Protein 3X34 (pdb70)

CATH classification: 3.10.120.10

Structure (mmCIF, N/CA/C/O backbone):
data_3X34
#
_entry.id   3X34
#
_cell.length_a   33.993
_cell.length_b   38.874
_cell.length_c   60.640
_cell.angle_alpha   90.00
_cell.angle_beta   90.00
_cell.angle_gamma   90.00
#
_symmetry.space_group_name_H-M   'P 21 21 21'
#
loop_
_entity.id
_entity.type
_entity.pdbx_description
1 polymer 'Cytochrome b5'
2 non-polymer 'PROTOPORPHYRIN IX CONTAINING FE'
3 non-polymer 'CALCIUM ION'
4 water water
#
loop_
_atom_site.group_PDB
_atom_site.id
_atom_site.type_symbol
_atom_site.label_atom_id
_atom_site.label_alt_id
_atom_site.label_comp_id
_atom_site.label_asym_id
_atom_site.label_entity_id
_atom_site.label_seq_id
_atom_site.pdbx_PDB_ins_code
_atom_site.Cartn_x
_atom_site.Cartn_y
_atom_site.Cartn_z
_atom_site.occupancy
_atom_site.B_iso_or_equiv
_atom_site.auth_seq_id
_atom_site.auth_comp_id
_atom_site.auth_asym_id
_atom_site.auth_atom_id
_atom_site.pdbx_PDB_model_num
ATOM 1 N N A ALA A 1 8 ? 13.872 17.770 5.569 0.43 16.69 8 ALA A N 1
ATOM 2 N N B ALA A 1 8 ? 15.995 17.516 6.940 0.57 28.60 8 ALA A N 1
ATOM 3 C CA A ALA A 1 8 ? 15.197 17.870 6.154 0.43 23.64 8 ALA A CA 1
ATOM 4 C CA B ALA A 1 8 ? 15.303 18.287 5.897 0.57 22.48 8 ALA A CA 1
ATOM 5 C C A ALA A 1 8 ? 16.362 17.736 5.179 0.43 20.64 8 ALA A C 1
ATOM 6 C C B ALA A 1 8 ? 16.089 18.283 4.608 0.57 15.75 8 ALA A C 1
ATOM 7 O O A ALA A 1 8 ? 17.414 18.259 5.493 0.43 25.13 8 ALA A O 1
ATOM 8 O O B ALA A 1 8 ? 16.484 19.313 4.077 0.57 19.14 8 ALA A O 1
ATOM 11 N N . VAL A 1 9 ? 16.260 17.069 4.087 1.00 19.07 9 VAL A N 1
ATOM 12 C CA . VAL A 1 9 ? 17.326 17.042 2.940 1.00 14.23 9 VAL A CA 1
ATOM 13 C C . VAL A 1 9 ? 16.485 17.486 1.678 1.00 11.68 9 VAL A C 1
ATOM 14 O O . VAL A 1 9 ? 15.363 16.981 1.437 1.00 13.72 9 VAL A O 1
ATOM 18 N N . LYS A 1 10 ? 16.998 18.403 0.824 1.00 11.63 10 LYS A N 1
ATOM 19 C CA . LYS A 1 10 ? 16.521 18.737 -0.433 1.00 10.68 10 LYS A CA 1
ATOM 20 C C . LYS A 1 10 ? 17.046 17.847 -1.530 1.00 8.92 10 LYS A C 1
ATOM 21 O O . LYS A 1 10 ? 18.259 17.732 -1.597 1.00 10.66 10 LYS A O 1
ATOM 29 N N . TYR A 1 11 ? 16.200 17.231 -2.335 1.00 8.03 11 TYR A N 1
ATOM 30 C CA . TYR A 1 11 ? 16.646 16.315 -3.361 1.00 7.24 11 TYR A CA 1
ATOM 31 C C . TYR A 1 11 ? 16.556 16.906 -4.759 1.00 7.41 11 TYR A C 1
ATOM 32 O O . TYR A 1 11 ? 15.577 17.586 -5.125 1.00 8.65 11 TYR A O 1
ATOM 49 N N . TYR A 1 12 ? 17.555 16.507 -5.582 1.00 6.94 12 TYR A N 1
ATOM 50 C CA . TYR A 1 12 ? 17.549 16.755 -7.012 1.00 6.99 12 TYR A CA 1
ATOM 51 C C . TYR A 1 12 ? 17.802 15.455 -7.741 1.00 6.60 12 TYR A C 1
ATOM 52 O O . TYR A 1 12 ? 18.713 14.704 -7.367 1.00 6.92 12 TYR A O 1
ATOM 69 N N . THR A 1 13 ? 17.014 15.201 -8.778 1.00 7.19 13 THR A N 1
ATOM 70 C CA . THR A 1 13 ? 17.277 14.017 -9.613 1.00 7.32 13 THR A CA 1
ATOM 71 C C . THR A 1 13 ? 18.534 14.173 -10.442 1.00 6.81 13 THR A C 1
ATOM 72 O O . THR A 1 13 ? 18.945 15.293 -10.766 1.00 7.14 13 THR A O 1
ATOM 82 N N . LEU A 1 14 ? 19.092 13.065 -10.847 1.00 7.19 14 LEU A N 1
ATOM 83 C CA . LEU A 1 14 ? 20.234 13.082 -11.782 1.00 7.32 14 LEU A CA 1
ATOM 84 C C . LEU A 1 14 ? 19.828 13.796 -13.082 1.00 7.09 14 LEU A C 1
ATOM 85 O O . LEU A 1 14 ? 20.590 14.609 -13.617 1.00 7.51 14 LEU A O 1
ATOM 101 N N . GLU A 1 15 ? 18.618 13.511 -13.588 1.00 7.63 15 GLU A N 1
ATOM 102 C CA A GLU A 1 15 ? 18.085 14.162 -14.801 0.56 7.67 15 GLU A CA 1
ATOM 103 C CA B GLU A 1 15 ? 18.218 14.165 -14.830 0.44 8.41 15 GLU A CA 1
ATOM 104 C C . GLU A 1 15 ? 18.167 15.686 -14.638 1.00 7.56 15 GLU A C 1
ATOM 105 O O . GLU A 1 15 ? 18.561 16.417 -15.542 1.00 8.96 15 GLU A O 1
ATOM 116 N N . GLU A 1 16 ? 17.712 16.168 -13.483 1.00 7.56 16 GLU A N 1
ATOM 117 C CA . GLU A 1 16 ? 17.751 17.608 -13.225 1.00 7.70 16 GLU A CA 1
ATOM 118 C C . GLU A 1 16 ? 19.214 18.106 -13.152 1.00 7.08 16 GLU A C 1
ATOM 119 O O . GLU A 1 16 ? 19.553 19.133 -13.754 1.00 7.66 16 GLU A O 1
ATOM 129 N N . ILE A 1 17 ? 20.019 17.444 -12.361 1.00 6.64 17 ILE A N 1
ATOM 130 C CA . ILE A 1 17 ? 21.421 17.868 -12.177 1.00 6.35 17 ILE A CA 1
ATOM 131 C C . ILE A 1 17 ? 22.122 17.996 -13.512 1.00 6.29 17 ILE A C 1
ATOM 132 O O . ILE A 1 17 ? 22.905 18.928 -13.719 1.00 6.42 17 ILE A O 1
ATOM 148 N N . GLN A 1 18 ? 21.866 17.066 -14.424 1.00 6.55 18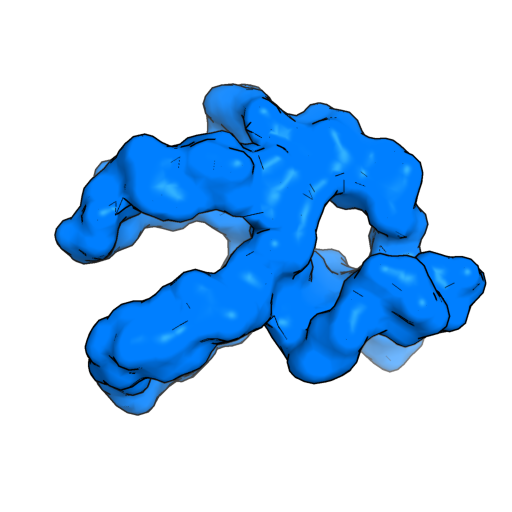 GLN A N 1
ATOM 149 C CA . GLN A 1 18 ? 22.492 17.052 -15.724 1.00 6.77 18 GLN A CA 1
ATOM 150 C C . GLN A 1 18 ? 22.197 18.305 -16.562 1.00 7.29 18 GLN A C 1
ATOM 151 O O . GLN A 1 18 ? 22.948 18.613 -17.480 1.00 8.39 18 GLN A O 1
ATOM 163 N N . LYS A 1 19 ? 21.104 18.997 -16.238 1.00 7.24 19 LYS A N 1
ATOM 164 C CA A LYS A 1 19 ? 20.740 20.247 -16.865 0.57 8.50 19 LYS A CA 1
ATOM 165 C CA B LYS A 1 19 ? 20.800 20.233 -16.945 0.43 7.18 19 LYS A CA 1
ATOM 166 C C . LYS A 1 19 ? 21.636 21.423 -16.452 1.00 7.50 19 LYS A C 1
ATOM 167 O O . LYS A 1 19 ? 21.684 22.442 -17.153 1.00 8.93 19 LYS A O 1
ATOM 179 N N . HIS A 1 20 ? 22.279 21.291 -15.305 1.00 6.93 20 HIS A N 1
ATOM 180 C CA . HIS A 1 20 ? 23.064 22.386 -14.709 1.00 6.82 20 HIS A CA 1
ATOM 181 C C . HIS A 1 20 ? 24.527 22.134 -15.083 1.00 7.00 20 HIS A C 1
ATOM 182 O O . HIS A 1 20 ? 25.387 21.806 -14.258 1.00 7.60 20 HIS A O 1
ATOM 193 N N . ASN A 1 21 ? 24.766 22.271 -16.388 1.00 7.59 21 ASN A N 1
ATOM 194 C CA . ASN A 1 21 ? 25.990 21.848 -17.016 1.00 8.78 21 ASN A CA 1
ATOM 195 C C . ASN A 1 21 ? 26.616 22.967 -17.811 1.00 9.43 21 ASN A C 1
ATOM 196 O O . ASN A 1 21 ? 27.434 22.690 -18.719 1.00 12.53 21 ASN A O 1
ATOM 205 N N . ASN A 1 22 ? 26.366 24.222 -17.464 1.00 9.69 22 ASN A N 1
ATOM 206 C CA . ASN A 1 22 ? 26.782 25.292 -18.303 1.00 10.32 22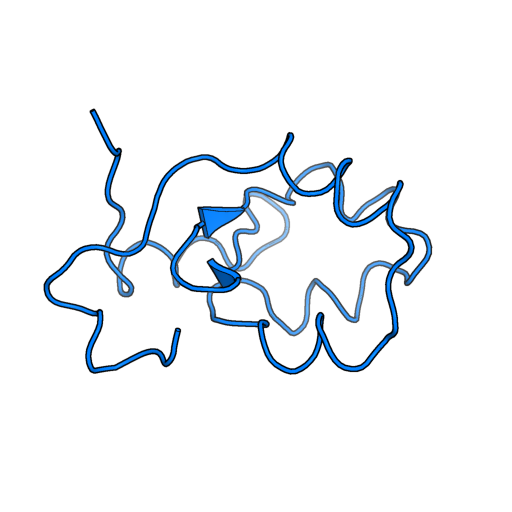 ASN A CA 1
ATOM 207 C C . ASN A 1 22 ? 27.143 26.548 -17.455 1.00 8.56 22 ASN A C 1
ATOM 208 O O . ASN A 1 22 ? 27.047 26.564 -16.270 1.00 8.58 22 ASN A O 1
ATOM 215 N N . SER A 1 23 ? 27.592 27.589 -18.151 1.00 9.09 23 SER A N 1
ATOM 216 C CA . SER A 1 23 ? 28.089 28.727 -17.498 1.00 8.99 23 SER A CA 1
ATOM 217 C C . SER A 1 23 ? 26.973 29.461 -16.666 1.00 8.50 23 SER A C 1
ATOM 218 O O . SER A 1 23 ? 27.285 30.098 -15.640 1.00 9.75 23 SER A O 1
ATOM 223 N N . LYS A 1 24 ? 25.730 29.360 -17.068 1.00 8.39 24 LYS A N 1
ATOM 224 C CA . LYS A 1 24 ? 24.626 29.936 -16.335 1.00 8.75 24 LYS A CA 1
ATOM 225 C C . LYS A 1 24 ? 24.336 29.233 -15.038 1.00 7.51 24 LYS A C 1
ATOM 226 O O . LYS A 1 24 ? 23.818 29.833 -14.076 1.00 8.58 24 LYS A O 1
ATOM 236 N N . SER A 1 25 ? 24.571 27.917 -15.001 1.00 7.42 25 SER A N 1
ATOM 237 C CA . SER A 1 25 ? 24.331 27.138 -13.819 1.00 6.98 25 SER A CA 1
ATOM 238 C C . SER A 1 25 ? 25.127 25.831 -13.939 1.00 6.72 25 SER A C 1
ATOM 239 O O . SER A 1 25 ? 24.861 24.996 -14.811 1.00 7.51 25 SER A O 1
ATOM 246 N N . THR A 1 26 ? 26.109 25.692 -13.044 1.00 6.33 26 THR A N 1
ATOM 247 C CA . THR A 1 26 ? 26.966 24.515 -12.970 1.00 6.43 26 THR A CA 1
ATOM 248 C C . THR A 1 26 ? 26.841 23.877 -11.592 1.00 6.11 26 THR A C 1
ATOM 249 O O . THR A 1 26 ? 27.204 24.468 -10.578 1.00 6.86 26 THR A O 1
ATOM 257 N N . TRP A 1 27 ? 26.332 22.638 -11.592 1.00 5.95 27 TRP A N 1
ATOM 258 C CA . TRP A 1 27 ? 26.261 21.819 -10.397 1.00 5.91 27 TRP A CA 1
ATOM 259 C C . TRP A 1 27 ? 27.154 20.591 -10.596 1.00 5.72 27 TRP A C 1
ATOM 260 O O . TRP A 1 27 ? 27.303 20.101 -11.707 1.00 7.14 27 TRP A O 1
ATOM 281 N N A LEU A 1 28 ? 27.655 20.076 -9.432 0.63 6.24 28 LEU A N 1
ATOM 282 N N B LEU A 1 28 ? 27.750 20.116 -9.574 0.37 5.14 28 LEU A N 1
ATOM 283 C CA A LEU A 1 28 ? 28.220 18.719 -9.591 0.63 5.74 28 LEU A CA 1
ATOM 284 C CA B LEU A 1 28 ? 28.587 18.922 -9.397 0.37 5.03 28 LEU A CA 1
ATOM 285 C C A LEU A 1 28 ? 27.864 17.935 -8.324 0.63 5.58 28 LEU A C 1
ATOM 286 C C B LEU A 1 28 ? 28.019 18.098 -8.231 0.37 4.65 28 LEU A C 1
ATOM 287 O O A LEU A 1 28 ? 27.406 18.456 -7.313 0.63 7.25 28 LEU A O 1
ATOM 288 O O B LEU A 1 28 ? 27.434 18.683 -7.315 0.37 5.10 28 LEU A O 1
ATOM 297 N N . ILE A 1 29 ? 28.140 16.696 -8.348 1.00 5.47 29 ILE A N 1
ATOM 298 C CA . ILE A 1 29 ? 27.841 15.809 -7.253 1.00 5.62 29 ILE A CA 1
ATOM 299 C C . ILE A 1 29 ? 29.182 15.348 -6.629 1.00 5.59 29 ILE A C 1
ATOM 300 O O . ILE A 1 29 ? 30.095 14.965 -7.351 1.00 6.25 29 ILE A O 1
ATOM 316 N N . LEU A 1 30 ? 29.249 15.384 -5.300 1.00 5.81 30 LEU A N 1
ATOM 317 C CA . LEU A 1 30 ? 30.355 14.780 -4.560 1.00 5.91 30 LEU A CA 1
ATOM 318 C C . LEU A 1 30 ? 29.738 13.967 -3.431 1.00 6.32 30 LEU A C 1
ATOM 319 O O . LEU A 1 30 ? 28.976 14.527 -2.613 1.00 6.69 30 LEU A O 1
ATOM 335 N N . HIS A 1 31 ? 30.008 12.672 -3.379 1.00 6.63 31 HIS A N 1
ATOM 336 C CA . HIS A 1 31 ? 29.499 11.809 -2.308 1.00 7.12 31 HIS A CA 1
ATOM 337 C C . HIS A 1 31 ? 27.985 12.024 -2.046 1.00 7.15 31 HIS A C 1
ATOM 338 O O . HIS A 1 31 ? 27.538 12.192 -0.949 1.00 7.70 31 HIS A O 1
ATOM 352 N N . HIS A 1 32 ? 27.217 11.946 -3.154 1.00 6.95 32 HIS A N 1
ATOM 353 C CA . HIS A 1 32 ? 25.740 12.057 -3.124 1.00 6.97 32 HIS A CA 1
ATOM 354 C C . HIS A 1 32 ? 25.198 13.421 -2.753 1.00 7.14 32 HIS A C 1
ATOM 355 O O . HIS A 1 32 ? 23.973 13.567 -2.702 1.00 8.30 32 HIS A O 1
ATOM 369 N N A LYS A 1 33 ? 26.179 14.393 -2.561 0.63 6.96 33 LYS A N 1
ATOM 370 N N B LYS A 1 33 ? 25.944 14.468 -2.522 0.37 5.98 33 LYS A N 1
ATOM 371 C CA A LYS A 1 33 ? 25.607 15.748 -2.331 0.63 6.43 33 LYS A CA 1
ATOM 372 C CA B LYS A 1 33 ? 25.619 15.843 -2.186 0.37 8.42 33 LYS A CA 1
ATOM 373 C C A LYS A 1 33 ? 25.826 16.586 -3.589 0.63 5.88 33 LYS A C 1
ATOM 374 C C B LYS A 1 33 ? 25.734 16.710 -3.455 0.37 6.02 33 LYS A C 1
ATOM 375 O O A LYS A 1 33 ? 26.734 16.325 -4.413 0.63 6.39 33 LYS A O 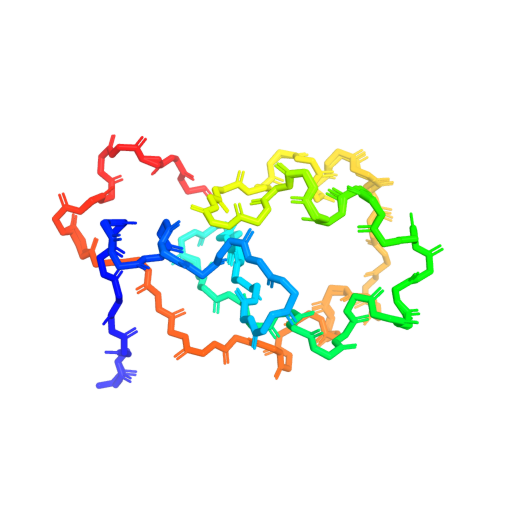1
ATOM 376 O O B LYS A 1 33 ? 26.646 16.468 -4.256 0.37 5.80 33 LYS A O 1
ATOM 387 N N . VAL A 1 34 ? 24.919 17.616 -3.702 1.00 6.03 34 VAL A N 1
ATOM 388 C CA . VAL A 1 34 ? 24.884 18.485 -4.873 1.00 5.77 34 VAL A CA 1
ATOM 389 C C . VAL A 1 34 ? 25.443 19.853 -4.500 1.00 5.54 34 VA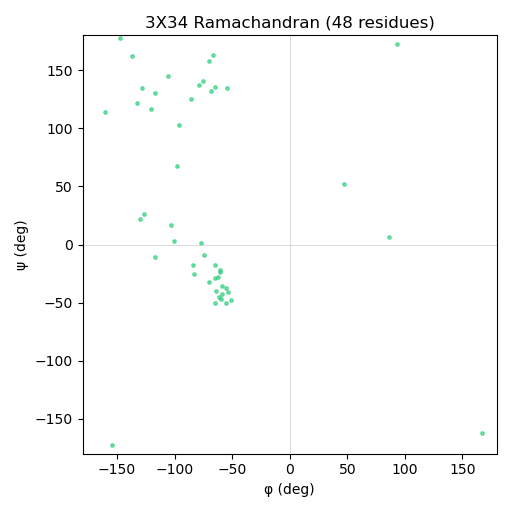L A C 1
ATOM 390 O O . VAL A 1 34 ? 25.010 20.459 -3.529 1.00 6.10 34 VAL A O 1
ATOM 403 N N . TYR A 1 35 ? 26.417 20.289 -5.297 1.00 5.64 35 TYR A N 1
ATOM 404 C CA . TYR A 1 35 ? 27.143 21.535 -5.080 1.00 5.88 35 TYR A CA 1
ATOM 405 C C . TYR A 1 35 ? 26.888 22.480 -6.244 1.00 6.13 35 TYR A C 1
ATOM 406 O O . TYR A 1 35 ? 27.059 22.100 -7.401 1.00 6.98 35 TYR A O 1
ATOM 424 N N . ASP A 1 36 ? 26.515 23.730 -5.925 1.00 5.82 36 ASP A N 1
ATOM 425 C CA . ASP A 1 36 ? 26.337 24.748 -6.940 1.00 6.03 36 ASP A CA 1
ATOM 426 C C . ASP A 1 36 ? 27.621 25.568 -7.019 1.00 5.73 36 ASP A C 1
ATOM 427 O O . ASP A 1 36 ? 27.921 26.364 -6.145 1.00 6.66 36 ASP A O 1
ATOM 436 N N . LEU A 1 37 ? 28.414 25.279 -8.065 1.00 5.56 37 LEU A N 1
ATOM 437 C CA . LEU A 1 37 ? 29.711 25.913 -8.259 1.00 5.93 37 LEU A CA 1
ATOM 438 C C . LEU A 1 37 ? 29.679 26.991 -9.342 1.00 5.88 37 LEU A C 1
ATOM 439 O O . LEU A 1 37 ? 30.733 27.427 -9.809 1.00 6.37 37 LEU A O 1
ATOM 455 N N . THR A 1 38 ? 28.479 27.450 -9.713 1.00 6.23 38 THR A N 1
ATOM 456 C CA . THR A 1 38 ? 28.353 28.403 -10.807 1.00 6.25 38 THR A CA 1
ATOM 457 C C . THR A 1 38 ? 29.286 29.602 -10.630 1.00 6.45 38 THR A C 1
ATOM 458 O O . THR A 1 38 ? 29.903 30.053 -11.602 1.00 7.07 38 THR A O 1
ATOM 469 N N . LYS A 1 39 ? 29.278 30.172 -9.419 1.00 6.45 39 LYS A N 1
ATOM 470 C CA A LYS A 1 39 ? 30.107 31.314 -9.083 0.63 6.90 39 LYS A CA 1
ATOM 471 C CA B LYS A 1 39 ? 30.129 31.315 -9.163 0.37 7.90 39 LYS A CA 1
ATOM 472 C C . LYS A 1 39 ? 31.514 30.888 -8.661 1.00 6.46 39 LYS A C 1
ATOM 473 O O . LYS A 1 39 ? 32.526 31.483 -9.053 1.00 7.05 39 LYS A O 1
ATOM 485 N N . PHE A 1 40 ? 31.595 29.849 -7.828 1.00 6.13 40 PHE A N 1
ATOM 486 C CA . PHE A 1 40 ? 32.870 29.424 -7.268 1.00 6.24 40 PHE A CA 1
ATOM 487 C C . PHE A 1 40 ? 33.868 29.065 -8.345 1.00 6.14 40 PHE A C 1
ATOM 488 O O . PHE A 1 40 ? 35.088 29.280 -8.164 1.00 6.32 40 PHE A O 1
ATOM 505 N N . LEU A 1 41 ? 33.440 28.479 -9.441 1.00 6.36 41 LEU A N 1
ATOM 506 C CA . LEU A 1 41 ? 34.411 28.009 -10.416 1.00 6.88 41 LEU A CA 1
ATOM 507 C C . LEU A 1 41 ? 35.273 29.147 -10.958 1.00 6.39 41 LEU A C 1
ATOM 508 O O . LEU A 1 41 ? 36.383 28.913 -11.392 1.00 7.36 41 LEU A O 1
ATOM 524 N N . GLU A 1 42 ? 34.775 30.426 -10.904 1.00 6.14 42 GLU A N 1
ATOM 525 C CA . GLU A 1 42 ? 35.590 31.574 -11.346 1.00 6.57 42 GLU A CA 1
ATOM 526 C C . GLU A 1 42 ? 36.723 31.888 -10.372 1.00 6.60 42 GLU A C 1
ATOM 527 O O . GLU A 1 42 ? 37.610 32.689 -10.739 1.00 9.11 42 GLU A O 1
ATOM 539 N N A GLU A 1 43 ? 36.669 31.276 -9.187 0.63 6.17 43 GLU A N 1
ATOM 540 N N B GLU A 1 43 ? 36.753 31.415 -9.154 0.37 6.32 43 GLU A N 1
ATOM 541 C CA A GLU A 1 43 ? 37.635 31.568 -8.143 0.63 6.89 43 GLU A CA 1
ATOM 542 C CA B GLU A 1 43 ? 37.832 31.576 -8.198 0.37 7.14 43 GLU A CA 1
ATOM 543 C C A GLU A 1 43 ? 38.494 30.345 -7.800 0.63 6.12 43 GLU A C 1
ATOM 544 C C B GLU A 1 43 ? 38.318 30.239 -7.628 0.37 6.49 43 GLU A C 1
ATOM 545 O O A GLU A 1 43 ? 39.508 30.411 -7.144 0.63 8.25 43 GLU A O 1
ATOM 546 O O B GLU A 1 43 ? 38.928 30.256 -6.554 0.37 12.34 43 GLU A O 1
ATOM 557 N N . HIS A 1 44 ? 38.070 29.162 -8.247 1.00 6.61 44 HIS A N 1
ATOM 558 C CA . HIS A 1 44 ? 38.660 27.905 -7.818 1.00 6.37 44 HIS A CA 1
ATOM 559 C C . HIS A 1 44 ? 40.153 27.890 -8.093 1.00 6.69 44 HIS A C 1
ATOM 560 O O . HIS A 1 44 ? 40.574 28.048 -9.264 1.00 7.40 44 HIS A O 1
ATOM 573 N N . PRO A 1 45 ? 41.008 27.601 -7.118 1.00 7.11 45 PRO A N 1
ATOM 574 C CA . PRO A 1 45 ? 42.460 27.575 -7.401 1.00 8.25 45 PRO A CA 1
ATOM 575 C C . PRO A 1 45 ? 42.864 26.532 -8.406 1.00 8.46 45 PRO A C 1
ATOM 576 O O . PRO A 1 45 ? 43.872 26.765 -9.136 1.00 10.57 45 PRO A O 1
ATOM 587 N N . GLY A 1 46 ? 42.160 25.436 -8.545 1.00 7.96 46 GLY A N 1
ATOM 588 C CA . GLY A 1 46 ? 42.460 24.460 -9.577 1.00 8.17 46 GLY A CA 1
ATOM 589 C C . GLY A 1 46 ? 42.004 24.815 -10.987 1.00 7.87 46 GLY A C 1
ATOM 590 O O . GLY A 1 46 ? 42.192 24.016 -11.911 1.00 8.53 46 GLY A O 1
ATOM 594 N N . GLY A 1 47 ? 41.402 25.998 -11.146 1.00 7.67 47 GLY A N 1
ATOM 595 C CA . GLY A 1 47 ? 41.009 26.504 -12.447 1.00 7.60 47 GLY A CA 1
ATOM 596 C C . GLY A 1 47 ? 39.571 26.135 -12.776 1.00 6.83 47 GLY A C 1
ATOM 597 O O . GLY A 1 47 ? 38.879 25.386 -12.080 1.00 6.98 47 GLY A O 1
ATOM 601 N N . GLU A 1 48 ? 39.129 26.714 -13.888 1.00 6.76 48 GLU A N 1
ATOM 602 C CA . GLU A 1 48 ? 37.755 26.570 -14.327 1.00 6.71 48 GLU A CA 1
ATOM 603 C C . GLU A 1 48 ? 37.484 25.266 -15.052 1.00 6.72 48 GLU A C 1
ATOM 604 O O . GLU A 1 48 ? 36.469 24.631 -14.837 1.00 6.91 48 GLU A O 1
ATOM 616 N N A GLU A 1 49 ? 38.423 24.810 -15.819 0.40 6.18 49 GLU A N 1
ATOM 617 N N B GLU A 1 49 ? 38.358 24.980 -16.114 0.60 7.21 49 GLU A N 1
ATOM 618 C CA A GLU A 1 49 ? 38.192 23.728 -16.765 0.40 7.24 49 GLU A CA 1
ATOM 619 C CA B GLU A 1 49 ? 37.998 23.870 -16.973 0.60 7.99 49 GLU A CA 1
ATOM 620 C C A GLU A 1 49 ? 37.967 22.356 -16.113 0.40 6.87 49 GLU A C 1
ATOM 621 C C B GLU A 1 49 ? 37.876 22.543 -16.215 0.60 6.84 49 GLU A C 1
ATOM 622 O O A GLU A 1 49 ? 37.113 21.660 -16.672 0.40 6.75 49 GLU A O 1
ATOM 623 O O B GLU A 1 49 ? 37.052 21.691 -16.506 0.60 7.77 49 GLU A O 1
ATOM 634 N N A VAL A 1 50 ? 38.672 22.112 -15.023 0.56 6.96 50 VAL A N 1
ATOM 635 N N B VAL A 1 50 ? 38.710 22.352 -15.203 0.44 6.39 50 VAL A N 1
ATOM 636 C CA A VAL A 1 50 ? 38.426 20.845 -14.356 0.56 6.87 50 VAL A CA 1
ATOM 637 C CA B VAL A 1 50 ? 38.665 21.088 -14.495 0.44 6.39 50 VAL A CA 1
ATOM 638 C C A VAL A 1 50 ? 36.998 20.769 -13.847 0.56 6.49 50 VAL A C 1
ATOM 639 C C B VAL A 1 50 ? 37.288 20.861 -13.894 0.44 5.85 50 VAL A C 1
ATOM 640 O O A VAL A 1 50 ? 36.403 19.677 -13.788 0.56 7.80 50 VAL A O 1
ATOM 641 O O B VAL A 1 50 ? 36.778 19.728 -13.796 0.44 6.41 50 VAL A O 1
ATOM 648 N N . LEU A 1 51 ? 36.507 21.931 -13.463 1.00 6.17 51 LEU A N 1
ATOM 649 C CA . LEU A 1 51 ? 35.145 21.926 -12.964 1.00 6.04 51 LEU A CA 1
ATOM 650 C C . LEU A 1 51 ? 34.129 21.896 -14.099 1.00 6.27 51 LEU A C 1
ATOM 651 O O . LEU A 1 51 ? 33.135 21.155 -14.039 1.00 6.62 51 LEU A O 1
ATOM 667 N N A ARG A 1 52 ? 34.414 22.716 -15.176 0.65 6.04 52 ARG A N 1
ATOM 668 N N B ARG A 1 52 ? 34.293 22.610 -15.161 0.35 6.67 52 ARG A N 1
ATOM 669 C CA A ARG A 1 52 ? 33.503 22.696 -16.323 0.65 6.38 52 ARG A CA 1
ATOM 670 C CA B ARG A 1 52 ? 33.327 22.622 -16.242 0.35 7.56 52 ARG A CA 1
ATOM 671 C C A ARG A 1 52 ? 33.365 21.280 -16.880 0.65 6.06 52 ARG A C 1
ATOM 672 C C B ARG A 1 52 ? 33.224 21.242 -16.912 0.35 7.08 52 ARG A C 1
ATOM 673 O O A ARG A 1 52 ? 32.246 20.858 -17.253 0.65 6.42 52 ARG A O 1
ATOM 674 O O B ARG A 1 52 ? 32.125 20.932 -17.431 0.35 8.22 52 ARG A O 1
ATOM 689 N N A GLU A 1 53 ? 34.479 20.543 -16.949 0.66 6.42 53 GLU A N 1
ATOM 690 N N B GLU A 1 53 ? 34.303 20.432 -16.919 0.34 6.84 53 GLU A N 1
ATOM 691 C CA A GLU A 1 53 ? 34.398 19.206 -17.499 0.66 6.96 53 GLU A CA 1
ATOM 692 C CA B GLU A 1 53 ? 34.297 19.086 -17.474 0.34 6.68 53 GLU A CA 1
ATOM 693 C C A GLU A 1 53 ? 33.448 18.319 -16.699 0.66 6.24 53 GLU A C 1
ATOM 694 C C B GLU A 1 53 ? 33.311 18.171 -16.743 0.34 6.47 53 GLU A C 1
ATOM 695 O O A GLU A 1 53 ? 32.927 17.338 -17.233 0.66 8.86 53 GLU A O 1
ATOM 696 O O B GLU A 1 53 ? 32.715 17.280 -17.342 0.34 6.81 53 GLU A O 1
ATOM 707 N N . GLN A 1 54 ? 33.270 18.530 -15.424 1.00 6.04 54 GLN A N 1
ATOM 708 C CA . GLN A 1 54 ? 32.474 17.734 -14.519 1.00 6.04 54 GLN A CA 1
ATOM 709 C C . GLN A 1 54 ? 31.011 18.208 -14.379 1.00 5.93 54 GLN A C 1
ATOM 710 O O . GLN A 1 54 ? 30.208 17.537 -13.754 1.00 6.52 54 GLN A O 1
ATOM 724 N N . ALA A 1 55 ? 30.718 19.410 -14.892 1.00 6.53 55 ALA A N 1
ATOM 725 C CA . ALA A 1 55 ? 29.425 20.032 -14.678 1.00 6.76 55 ALA A CA 1
ATOM 726 C C . ALA A 1 55 ? 28.317 19.106 -15.101 1.00 6.04 55 ALA A C 1
ATOM 727 O O . ALA A 1 55 ? 28.335 18.517 -16.180 1.00 6.78 55 ALA A O 1
ATOM 734 N N . GLY A 1 56 ? 27.279 18.998 -14.253 1.00 6.07 56 GLY A N 1
ATOM 735 C CA . GLY A 1 56 ? 26.143 18.175 -14.520 1.00 6.40 56 GLY A CA 1
ATOM 736 C C . GLY A 1 56 ? 26.274 16.721 -14.096 1.00 6.34 56 GLY A C 1
ATOM 737 O O . GLY A 1 56 ? 25.383 15.930 -14.410 1.00 7.73 56 GLY A O 1
ATOM 741 N N . GLY A 1 57 ? 27.352 16.369 -13.401 1.00 6.10 57 GLY A N 1
ATOM 742 C CA . GLY A 1 57 ? 27.536 14.986 -12.993 1.00 6.18 57 GLY A CA 1
ATOM 743 C C . GLY A 1 57 ? 28.395 14.856 -11.763 1.00 5.79 57 GLY A C 1
ATOM 744 O O . GLY A 1 57 ? 28.722 15.814 -11.076 1.00 6.57 57 GLY A O 1
ATOM 748 N N . ASP A 1 58 ? 28.711 13.584 -11.466 1.00 6.24 58 ASP A N 1
ATOM 749 C CA . ASP A 1 58 ? 29.524 13.262 -10.315 1.00 6.40 58 ASP A CA 1
ATOM 750 C C . ASP A 1 58 ? 31.021 13.495 -10.572 1.00 5.96 58 ASP A C 1
ATOM 751 O O . ASP A 1 58 ? 31.543 13.096 -11.610 1.00 6.43 58 ASP A O 1
ATOM 760 N N . ALA A 1 59 ? 31.679 14.086 -9.582 1.00 5.93 59 ALA A N 1
ATOM 761 C CA . ALA A 1 59 ? 33.102 14.375 -9.634 1.00 6.15 59 ALA A CA 1
ATOM 762 C C . ALA A 1 59 ? 33.833 13.882 -8.380 1.00 5.87 59 ALA A C 1
ATOM 763 O O . ALA A 1 59 ? 34.932 14.359 -8.080 1.00 5.90 59 ALA A O 1
ATOM 770 N N . THR A 1 60 ? 33.242 12.916 -7.671 1.00 6.20 60 THR A N 1
ATOM 771 C CA . THR A 1 60 ? 33.780 12.459 -6.401 1.00 6.08 60 THR A CA 1
ATOM 772 C C . THR A 1 60 ? 35.213 12.007 -6.501 1.00 6.27 60 THR A C 1
ATOM 773 O O . THR A 1 60 ? 36.083 12.384 -5.706 1.00 6.62 60 THR A O 1
ATOM 784 N N . GLU A 1 61 ? 35.480 11.120 -7.487 1.00 7.49 61 GLU A N 1
ATOM 785 C CA A GLU A 1 61 ? 36.809 10.529 -7.647 0.71 7.98 61 GLU A CA 1
ATOM 786 C CA B GLU A 1 61 ? 36.838 10.603 -7.384 0.29 7.31 61 GLU A CA 1
ATOM 787 C C . GLU A 1 61 ? 37.850 11.635 -7.858 1.00 7.21 61 GLU A C 1
ATOM 788 O O . GLU A 1 61 ? 38.950 11.630 -7.326 1.00 7.81 61 GLU A O 1
ATOM 79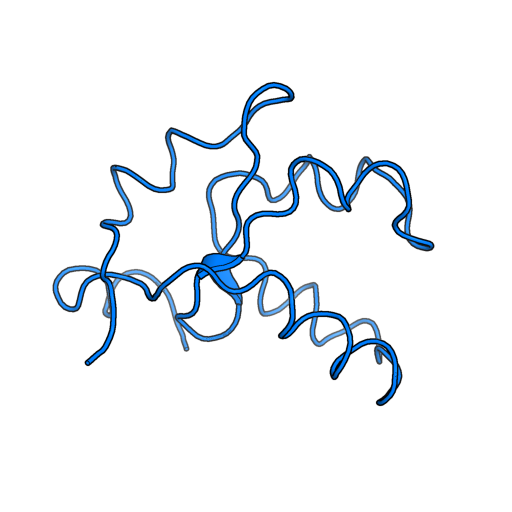9 N N . ASN A 1 62 ? 37.506 12.554 -8.778 1.00 6.55 62 ASN A N 1
ATOM 800 C CA . ASN A 1 62 ? 38.433 13.598 -9.147 1.00 6.34 62 ASN A CA 1
ATOM 801 C C . ASN A 1 62 ? 38.768 14.483 -7.933 1.00 6.11 62 ASN A C 1
ATOM 802 O O . ASN A 1 62 ? 39.909 14.842 -7.699 1.00 6.81 62 ASN A O 1
ATOM 813 N N . PHE A 1 63 ? 37.715 14.848 -7.186 1.00 5.97 63 PHE A N 1
ATOM 814 C CA . PHE A 1 63 ? 37.897 15.673 -6.006 1.00 5.71 63 PHE A CA 1
ATOM 815 C C . PHE A 1 63 ? 38.811 14.997 -4.977 1.00 5.81 63 PHE A C 1
ATOM 816 O O . PHE A 1 63 ? 39.715 15.612 -4.420 1.00 6.33 63 PHE A O 1
ATOM 833 N N . GLU A 1 64 ? 38.529 13.716 -4.715 1.00 5.91 64 GLU A N 1
ATOM 834 C CA . GLU A 1 64 ? 39.284 13.007 -3.695 1.00 6.33 64 GLU A CA 1
ATOM 835 C C . GLU A 1 64 ? 40.737 12.782 -4.114 1.00 7.21 64 GLU A C 1
ATOM 836 O O . GLU A 1 64 ? 41.634 12.795 -3.274 1.00 9.14 64 GLU A O 1
ATOM 848 N N A ASP A 1 65 ? 41.019 12.632 -5.310 0.71 6.38 65 ASP A N 1
ATOM 849 N N B ASP A 1 65 ? 40.823 12.450 -5.611 0.29 8.01 65 ASP A N 1
ATOM 850 C CA A ASP A 1 65 ? 42.386 12.332 -5.713 0.71 6.14 65 ASP A CA 1
ATOM 851 C CA B ASP A 1 65 ? 42.132 12.112 -6.168 0.29 7.96 65 ASP A CA 1
ATOM 852 C C A ASP A 1 65 ? 43.332 13.476 -5.473 0.71 6.81 65 ASP A C 1
ATOM 853 C C B ASP A 1 65 ? 43.032 13.306 -6.162 0.29 8.61 65 ASP A C 1
ATOM 854 O O A ASP A 1 65 ? 44.532 13.239 -5.241 0.71 7.99 65 ASP A O 1
ATOM 855 O O B ASP A 1 65 ? 44.231 13.119 -6.063 0.29 9.74 65 ASP A O 1
ATOM 864 N N A VAL A 1 66 ? 42.855 14.718 -5.524 0.74 7.14 66 VAL A N 1
ATOM 865 N N B VAL A 1 66 ? 42.338 14.513 -6.310 0.26 10.45 66 VAL A N 1
ATOM 866 C CA A VAL A 1 66 ? 43.756 15.870 -5.441 0.74 8.12 66 VAL A CA 1
ATOM 867 C CA B VAL A 1 66 ? 43.193 15.699 -6.311 0.26 9.85 66 VAL A CA 1
ATOM 868 C C A VAL A 1 66 ? 44.480 15.947 -4.110 0.74 8.95 66 VAL A C 1
ATOM 869 C C B VAL A 1 66 ? 43.976 15.867 -5.027 0.26 9.63 66 VAL A C 1
ATOM 870 O O A VAL A 1 66 ? 45.627 16.374 -4.079 0.74 11.98 66 VAL A O 1
ATOM 871 O O B VAL A 1 66 ? 45.086 16.408 -5.090 0.26 12.36 66 VAL A O 1
ATOM 878 N N A GLY A 1 67 ? 43.795 15.603 -3.043 0.71 8.49 67 GLY A N 1
ATOM 879 N N B GLY A 1 67 ? 43.362 15.456 -3.834 0.29 9.44 67 GLY A N 1
ATOM 880 C CA A GLY A 1 67 ? 44.286 15.910 -1.684 0.71 9.52 67 GLY A CA 1
ATOM 881 C CA B GLY A 1 67 ? 43.982 15.719 -2.567 0.29 9.52 67 GLY A CA 1
ATOM 882 C C A GLY A 1 67 ? 43.935 17.348 -1.287 0.71 8.22 67 GLY A C 1
ATOM 883 C C B GLY A 1 67 ? 43.816 17.118 -1.955 0.29 8.49 67 GLY A C 1
ATOM 884 O O A GLY A 1 67 ? 44.803 18.111 -0.848 0.71 10.61 67 GLY A O 1
ATOM 885 O O B GLY A 1 67 ? 44.816 17.786 -1.719 0.29 10.21 67 GLY A O 1
ATOM 886 N N . HIS A 1 68 ? 42.630 17.673 -1.533 1.00 9.03 68 HIS A N 1
ATOM 887 C CA . HIS A 1 68 ? 42.223 18.982 -1.112 1.00 8.27 68 HIS A CA 1
ATOM 888 C C . HIS A 1 68 ? 42.491 19.148 0.387 1.00 8.74 68 HIS A C 1
ATOM 889 O O . HIS A 1 68 ? 42.305 18.213 1.222 1.00 9.82 68 HIS A O 1
ATOM 902 N N . SER A 1 69 ? 42.867 20.362 0.778 1.00 8.61 69 SER A N 1
ATOM 903 C CA . SER A 1 69 ? 43.121 20.695 2.185 1.00 9.23 69 SER A CA 1
ATOM 904 C C . SER A 1 69 ? 41.853 20.634 3.027 1.00 8.35 69 SER A C 1
ATOM 905 O O . SER A 1 69 ? 40.739 20.670 2.488 1.00 8.80 69 SER A O 1
ATOM 913 N N . THR A 1 70 ? 42.046 20.572 4.314 1.00 9.49 70 THR A N 1
ATOM 914 C CA A THR A 1 70 ? 40.901 20.632 5.162 0.52 10.28 70 THR A CA 1
ATOM 915 C CA B THR A 1 70 ? 40.893 20.662 5.220 0.48 9.01 70 THR A CA 1
ATOM 916 C C . THR A 1 70 ? 40.134 21.976 5.016 1.00 9.05 70 THR A C 1
ATOM 917 O O . THR A 1 70 ? 38.904 21.974 4.991 1.00 10.25 70 THR A O 1
ATOM 924 N N . ASP A 1 71 ? 40.841 23.064 4.815 1.00 8.63 71 ASP A N 1
ATOM 925 C CA . ASP A 1 71 ? 40.146 24.359 4.564 1.00 8.39 71 ASP A CA 1
ATOM 926 C C . ASP A 1 71 ? 39.361 24.236 3.252 1.00 7.62 71 ASP A C 1
ATOM 927 O O . ASP A 1 71 ? 38.233 24.770 3.177 1.00 7.79 71 ASP A O 1
ATOM 936 N N . ALA A 1 72 ? 39.896 23.606 2.223 1.00 7.47 72 ALA A N 1
ATOM 937 C CA . ALA A 1 72 ? 39.162 23.448 0.968 1.00 7.26 72 ALA A CA 1
ATOM 938 C C . ALA A 1 72 ? 37.901 22.573 1.170 1.00 7.15 72 ALA A C 1
ATOM 939 O O . ALA A 1 72 ? 36.846 22.865 0.615 1.00 7.52 72 ALA A O 1
ATOM 946 N N A ARG A 1 73 ? 38.090 21.428 1.796 0.61 7.56 73 ARG A N 1
ATOM 947 N N B ARG A 1 73 ? 37.966 21.572 2.113 0.39 6.56 73 ARG A N 1
ATOM 948 C CA A ARG A 1 73 ? 36.974 20.563 2.022 0.61 8.07 73 ARG A CA 1
ATOM 949 C CA B ARG A 1 73 ? 36.787 20.782 2.417 0.39 7.10 73 ARG A CA 1
ATOM 950 C C A ARG A 1 73 ? 35.884 21.299 2.831 0.61 8.04 73 ARG A C 1
ATOM 951 C C B ARG A 1 73 ? 35.726 21.656 3.126 0.39 7.52 73 ARG A C 1
ATOM 952 O O A ARG A 1 73 ? 34.674 21.217 2.533 0.61 8.75 73 ARG A O 1
ATOM 953 O O B ARG A 1 73 ? 34.520 21.602 2.880 0.39 9.07 73 ARG A O 1
ATOM 968 N N A GLU A 1 74 ? 36.279 22.066 3.882 0.68 8.26 74 GLU A N 1
ATOM 969 N N B GLU A 1 74 ? 36.095 22.504 4.099 0.32 6.82 74 GLU A N 1
ATOM 970 C CA A GLU A 1 74 ? 35.322 22.867 4.620 0.68 9.70 74 GLU A CA 1
ATOM 971 C CA B GLU A 1 74 ? 35.139 23.396 4.732 0.32 7.87 74 GLU A CA 1
ATOM 972 C C A GLU A 1 74 ? 34.649 23.907 3.690 0.68 8.64 74 GLU A C 1
ATOM 973 C C B GLU A 1 74 ? 34.489 24.346 3.717 0.32 7.49 74 GLU A C 1
ATOM 974 O O A GLU A 1 74 ? 33.411 24.083 3.749 0.68 9.28 74 GLU A O 1
ATOM 975 O O B GLU A 1 74 ? 33.283 24.613 3.796 0.32 7.84 74 GLU A O 1
ATOM 986 N N . LEU A 1 75 ? 35.361 24.690 2.860 1.00 8.28 75 LEU A N 1
ATOM 987 C CA . LEU A 1 75 ? 34.857 25.639 1.876 1.00 7.88 75 LEU A CA 1
ATOM 988 C C . LEU A 1 75 ? 33.830 24.938 0.985 1.00 7.29 75 LEU A C 1
ATOM 989 O O . LEU A 1 75 ? 32.776 25.534 0.661 1.00 7.74 75 LEU A O 1
ATOM 1005 N N . SER A 1 76 ? 34.095 23.719 0.554 1.00 7.50 76 SER A N 1
ATOM 1006 C CA . SER A 1 76 ? 33.162 23.038 -0.317 1.00 7.67 76 SER A CA 1
ATOM 1007 C C . SER A 1 76 ? 31.770 22.942 0.253 1.00 8.11 76 SER A C 1
ATOM 1008 O O . SER A 1 76 ? 30.777 23.016 -0.482 1.00 8.04 76 SER A O 1
ATOM 1016 N N . LYS A 1 77 ? 31.683 22.736 1.570 1.00 8.98 77 LYS A N 1
ATOM 1017 C CA A LYS A 1 77 ? 30.386 22.571 2.197 0.56 10.33 77 LYS A CA 1
ATOM 1018 C CA B LYS A 1 77 ? 30.369 22.535 2.188 0.43 11.25 77 LYS A CA 1
ATOM 1019 C C . LYS A 1 77 ? 29.507 23.761 2.029 1.00 9.05 77 LYS A C 1
ATOM 1020 O O . LYS A 1 77 ? 28.261 23.642 2.045 1.00 9.92 77 LYS A O 1
ATOM 1032 N N . THR A 1 78 ? 30.077 24.969 1.884 1.00 8.26 78 THR A N 1
ATOM 1033 C CA . THR A 1 78 ? 29.309 26.181 1.723 1.00 8.44 78 THR A CA 1
ATOM 1034 C C . THR A 1 78 ? 28.504 26.214 0.424 1.00 8.01 78 THR A C 1
ATOM 1035 O O . THR A 1 78 ? 27.563 26.987 0.326 1.00 9.52 78 THR A O 1
ATOM 1046 N N . PHE A 1 79 ? 28.853 25.366 -0.537 1.00 6.72 79 PHE A N 1
ATOM 1047 C CA . PHE A 1 79 ? 28.192 25.331 -1.836 1.00 6.40 79 PHE A CA 1
ATOM 1048 C C . PHE A 1 79 ? 27.176 24.205 -1.951 1.00 6.22 79 PHE A C 1
ATOM 1049 O O . PHE A 1 79 ? 26.557 24.051 -3.015 1.00 6.56 79 PHE A O 1
ATOM 1061 N N . ILE A 1 80 ? 26.955 23.434 -0.885 1.00 6.93 80 ILE A N 1
ATOM 1062 C CA . ILE A 1 80 ? 25.941 22.375 -0.956 1.00 7.03 80 ILE A CA 1
ATOM 1063 C C . ILE A 1 80 ? 24.561 23.006 -1.046 1.00 6.88 80 ILE A C 1
ATOM 1064 O O . ILE A 1 80 ? 24.195 23.887 -0.262 1.00 8.76 80 ILE A O 1
ATOM 1080 N N . ILE A 1 81 ? 23.759 22.512 -1.996 1.00 6.43 81 ILE A N 1
ATOM 1081 C CA . ILE A 1 81 ? 22.384 22.942 -2.192 1.00 6.74 81 ILE A CA 1
ATOM 1082 C C . ILE A 1 81 ? 21.373 21.822 -1.976 1.00 6.89 81 ILE A C 1
ATOM 1083 O O . ILE A 1 81 ? 20.169 22.073 -1.933 1.00 8.60 81 ILE A O 1
ATOM 1099 N N . GLY A 1 82 ? 21.813 20.575 -1.857 1.00 7.27 82 GLY A N 1
ATOM 1100 C CA . GLY A 1 82 ? 20.898 19.465 -1.693 1.00 8.01 82 GLY A CA 1
ATOM 1101 C C . GLY A 1 82 ? 21.667 18.184 -1.912 1.00 6.94 82 GLY A C 1
ATOM 1102 O O . GLY A 1 82 ? 22.888 18.160 -1.809 1.00 7.32 82 GLY A O 1
ATOM 1106 N N . GLU A 1 83 ? 20.911 17.112 -2.167 1.00 7.65 83 GLU A N 1
ATOM 1107 C CA . GLU A 1 83 ? 21.483 15.792 -2.338 1.00 7.60 83 GLU A CA 1
ATOM 1108 C C . GLU A 1 83 ? 20.804 15.116 -3.521 1.00 7.11 83 GLU A C 1
ATOM 1109 O O . GLU A 1 83 ? 19.719 15.453 -3.954 1.00 7.23 83 GLU A O 1
ATOM 1121 N N . LEU A 1 84 ? 21.503 14.067 -4.009 1.00 7.16 84 LEU A N 1
ATOM 1122 C CA . LEU A 1 84 ? 20.976 13.278 -5.113 1.00 6.87 84 LEU A CA 1
ATOM 1123 C C . LEU A 1 84 ? 19.693 12.551 -4.659 1.00 6.76 84 LEU A C 1
ATOM 1124 O O . LEU A 1 84 ? 19.649 11.935 -3.592 1.00 7.01 84 LEU A O 1
ATOM 1140 N N . HIS A 1 85 ? 18.675 12.576 -5.514 1.00 6.69 85 HIS A N 1
ATOM 1141 C CA . HIS A 1 85 ? 17.405 11.919 -5.216 1.00 6.70 85 HIS A CA 1
ATOM 1142 C C . HIS A 1 85 ? 17.654 10.438 -4.935 1.00 6.66 85 HIS A C 1
ATOM 1143 O O . HIS A 1 85 ? 18.463 9.803 -5.628 1.00 7.27 85 HIS A O 1
ATOM 1157 N N A PRO A 1 86 ? 16.914 9.891 -3.961 0.63 6.12 86 PRO A N 1
ATOM 1158 N N B PRO A 1 86 ? 17.266 9.566 -3.977 0.37 11.00 86 PRO A N 1
ATOM 1159 C CA A PRO A 1 86 ? 17.129 8.459 -3.673 0.63 7.06 86 PRO A CA 1
ATOM 1160 C CA B PRO A 1 86 ? 17.640 8.161 -3.668 0.37 10.91 86 PRO A CA 1
ATOM 1161 C C A PRO A 1 86 ? 16.972 7.558 -4.903 0.63 6.69 86 PRO A C 1
ATOM 1162 C C B PRO A 1 86 ? 17.296 7.214 -4.841 0.37 9.73 86 PRO A C 1
ATOM 1163 O O A PRO A 1 86 ? 17.714 6.528 -4.959 0.63 7.24 86 PRO A O 1
ATOM 1164 O O B PRO A 1 86 ? 17.934 6.116 -4.873 0.37 13.02 86 PRO A O 1
ATOM 1171 N N . ASP A 1 87 ? 16.102 7.835 -5.794 1.00 7.97 87 ASP A N 1
ATOM 1172 C CA . ASP A 1 87 ? 15.906 6.944 -6.951 1.00 8.89 87 ASP A CA 1
ATOM 1173 C C . ASP A 1 87 ? 17.113 6.837 -7.836 1.00 8.90 87 ASP A C 1
ATOM 1174 O O . ASP A 1 87 ? 17.182 5.908 -8.662 1.00 11.31 87 ASP A O 1
ATOM 1182 N N . ASP A 1 88 ? 18.066 7.760 -7.745 1.00 8.05 88 ASP A N 1
ATOM 1183 C CA A ASP A 1 88 ? 19.285 7.811 -8.568 0.70 7.81 88 ASP A CA 1
ATOM 1184 C CA B ASP A 1 88 ? 19.259 7.731 -8.616 0.30 10.52 88 ASP A CA 1
ATOM 1185 C C . ASP A 1 88 ? 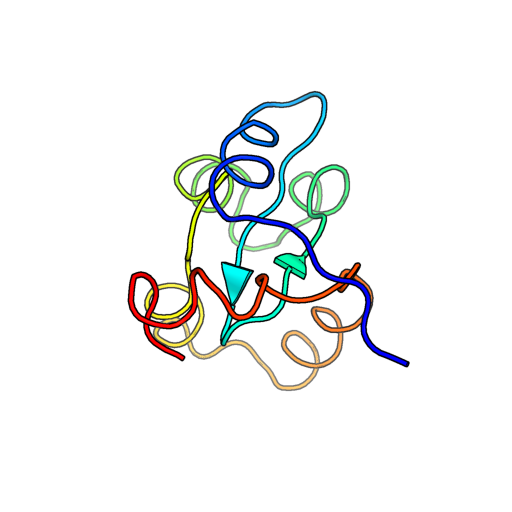20.498 7.288 -7.859 1.00 7.75 88 ASP A C 1
ATOM 1186 O O . ASP A 1 88 ? 21.595 7.276 -8.447 1.00 8.68 88 ASP A O 1
ATOM 1196 N N . ARG A 1 89 ? 20.390 6.867 -6.603 1.00 7.65 89 ARG A N 1
ATOM 1197 C CA . ARG A 1 89 ? 21.572 6.511 -5.832 1.00 8.05 89 ARG A CA 1
ATOM 1198 C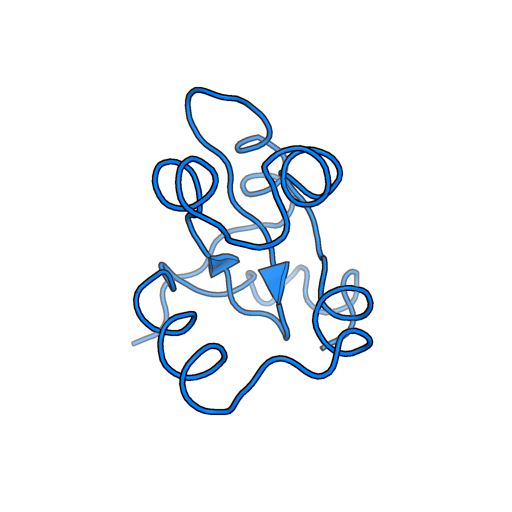 C . ARG A 1 89 ? 22.226 5.212 -6.185 1.00 8.69 89 ARG A C 1
ATOM 1199 O O . ARG A 1 89 ? 23.276 4.929 -5.673 1.00 12.10 89 ARG A O 1
ATOM 1220 N N . SER A 1 90 ? 21.579 4.376 -7.048 1.00 9.17 90 SER A N 1
ATOM 1221 C CA . SER A 1 90 ? 22.261 3.253 -7.639 1.00 10.42 90 SER A CA 1
ATOM 1222 C C . SER A 1 90 ? 23.053 3.603 -8.879 1.00 10.53 90 SER A C 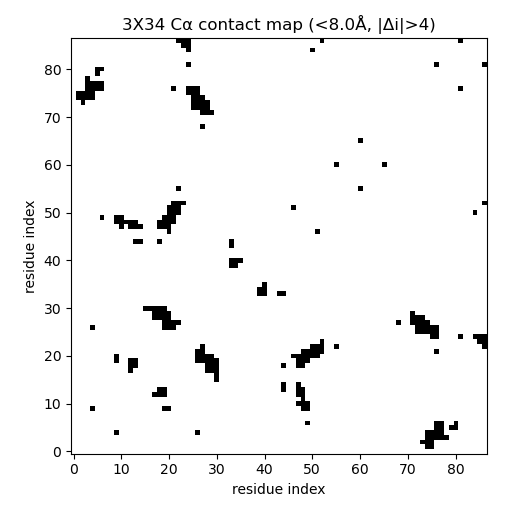1
ATOM 1223 O O . SER A 1 90 ? 23.828 2.790 -9.313 1.00 17.29 90 SER A O 1
ATOM 1230 N N . LYS A 1 91 ? 22.811 4.733 -9.512 1.00 9.31 91 LYS A N 1
ATOM 1231 C CA . LYS A 1 91 ? 23.438 5.120 -10.738 1.00 9.79 91 LYS A CA 1
ATOM 1232 C C . LYS A 1 91 ? 24.790 5.753 -10.507 1.00 9.53 91 LYS A C 1
ATOM 1233 O O . LYS A 1 91 ? 25.632 5.735 -11.425 1.00 11.72 91 LYS A O 1
ATOM 1247 N N . ILE A 1 92 ? 25.013 6.327 -9.368 1.00 10.98 92 ILE A N 1
ATOM 1248 C CA A ILE A 1 92 ? 26.011 7.291 -8.946 0.66 9.55 92 ILE A CA 1
ATOM 1249 C CA B ILE A 1 92 ? 26.328 6.898 -9.095 0.34 8.82 92 ILE A CA 1
ATOM 1250 C C . ILE A 1 92 ? 26.607 6.634 -7.661 1.00 10.32 92 ILE A C 1
ATOM 1251 O O . ILE A 1 92 ? 25.837 6.548 -6.719 1.00 10.98 92 ILE A O 1
ATOM 1260 N N . ALA A 1 93 ? 27.875 6.319 -7.541 1.00 11.41 93 ALA A N 1
ATOM 1261 C CA . ALA A 1 93 ? 28.503 5.818 -6.294 1.00 11.14 93 ALA A CA 1
ATOM 1262 C C . ALA A 1 93 ? 28.714 6.905 -5.285 1.00 9.02 93 ALA A C 1
ATOM 1263 O O . ALA A 1 93 ? 29.095 8.031 -5.613 1.00 9.62 93 ALA A O 1
ATOM 1270 N N . LYS A 1 94 ? 28.474 6.587 -3.998 1.00 8.35 94 LYS A N 1
ATOM 1271 C CA . LYS A 1 94 ? 28.726 7.506 -2.912 1.00 8.41 94 LYS A CA 1
ATOM 1272 C C . LYS A 1 94 ? 30.243 7.807 -2.737 1.00 8.35 94 LYS A C 1
ATOM 1273 O O . LYS A 1 94 ? 30.528 8.870 -2.225 1.00 9.24 94 LYS A O 1
#

Secondary structure (DSSP, 8-state):
---EE-HHHHTT-EETTEEEEEETTEEEE-TTGGGT-TT-SHHHHTTTTSB-HHHHHHHT--HHHHHHHHTTEEEEE-GGGTTTS--

Radius of gyration: 12.07 Å; Cα contacts (8 Å, |Δi|>4): 138; chains: 1; bounding box: 29×28×24 Å

Sequence (87 aa):
AAVKYYTLEEEIQKKHNNSKSTWLLILHHKKVYDLTKKFLEEEHPGGEEEVVLRREEQAGGDATEENFEDDVVGGHSTTDARREELSKKTFIIGELHPPDDDRSKIIAK

Foldseek 3Di:
DFDEDELVRQQVQQDLVWFWEDAQQFIFTCNPVQPVDPVHNPVRSVRGSYYDHVVVVVVPDDPVVVVVRVVRTDGGYDVVCDVVDDD

Organism: Sus scrofa (NCBI:txid9823)

InterPro domains:
  IPR001199 Cytochrome b5-like heme/steroid binding domain [PF00173] (13-84)
  IPR001199 Cytochrome b5-like heme/steroid binding domain [PR00363] (34-44)
  IPR001199 Cytochrome b5-like heme/steroid binding domain [PR00363] (44-58)
  IPR001199 Cytochrome b5-like heme/steroid binding domain [PR00363] (59-66)
  IPR001199 Cytochrome b5-like heme/steroid binding domain [PR00363] (72-84)
  IPR001199 Cytochrome b5-like heme/steroid binding domain [PS50255] (9-85)
  IPR001199 Cytochrome b5-like heme/steroid binding domain [SM01117] (12-85)
  IPR018506 Cytochrome b5, heme-binding site [PS00191] (40-47)
  IPR036400 Cytochrome b5-like heme/steroid binding domain superfamily [G3DSA:3.10.120.10] (1-94)
  IPR036400 Cytochrome b5-like heme/steroid binding domain superfamily [SSF55856] (7-99)
  IPR050668 Cytochrome b5 [PTHR19359] (4-129)

B-factor: mean 11.04, std 5.79, range [4.65, 42.32]

Solvent-accessible surface area: 5544 Å² total; per-residue (Å²): 161,66,121,100,46,52,20,130,51,0,95,125,31,82,63,78,172,30,1,19,3,0,10,67,16,78,0,16,47,14,24,173,36,1,95,137,28,129,48,27,54,119,78,20,82,137,40,19,6,19,47,5,15,146,80,29,64,125,104,62,48,65,99,117,29,89,79,82,16,112,99,48,57,59,8,38,0,51,72,115,11,75,120,136,25,85,167

Nearest PDB structures (foldseek):
  1cyo-assembly1_A  TM=9.826E-01  e=6.509E-17  Bos taurus
  3x35-assembly1_A  TM=9.825E-01  e=2.018E-16  Sus scrofa
  1m2m-assembly1_A  TM=9.985E-01  e=1.300E-15  Bos taurus
  1ehb-assembly1_A  TM=9.922E-01  e=1.065E-15  Bos taurus
  1m20-assembly1_A  TM=9.929E-01  e=1.217E-15  Bos taurus